Protein AF-A0A3D4PEA5-F1 (afdb_monomer_lite)

Secondary structure (DSSP, 8-state):
--------TT---HHHHHHHHHTTSSPPPSSS-HHHHHHHHHHHHHHHHHHHHHHHHHHHHHHHHHHHHH--

pLDDT: mean 85.55, std 18.85, range [35.53, 98.25]

Foldseek 3Di:
DDPDPDDDPDPPPLLVVLLCVLVVVDPQDPPDDPVSSVVSVVNVVVNNVVVVVVVVVVVVVVVVVVVVVVVD

Sequence (72 aa):
MSDHDSQSTGSVDLRKLSQLIANGEHPFPTEIDHESQLRLAILVRQHRCDSLMDLIAKQIASDIYQQHNRLY

Structure (mmCIF, N/CA/C/O backbone):
data_AF-A0A3D4PEA5-F1
#
_entry.id   AF-A0A3D4PEA5-F1
#
loop_
_atom_site.group_PDB
_atom_site.id
_atom_site.type_symbol
_atom_site.label_atom_id
_atom_site.label_alt_id
_atom_site.label_comp_id
_atom_site.label_asym_id
_atom_site.label_entit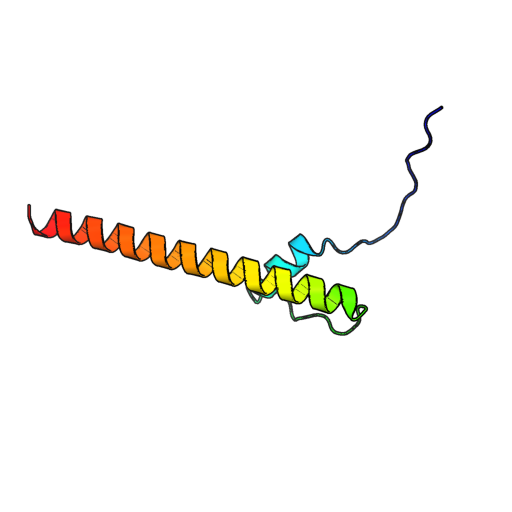y_id
_atom_site.label_seq_id
_atom_site.pdbx_PDB_ins_code
_atom_site.Cartn_x
_atom_site.Cartn_y
_atom_site.Cartn_z
_atom_site.occupancy
_atom_site.B_iso_or_equiv
_atom_site.auth_seq_id
_atom_site.auth_comp_id
_atom_site.auth_asym_id
_atom_site.auth_atom_id
_atom_site.pdbx_PDB_model_num
ATOM 1 N N . MET A 1 1 ? 10.869 35.036 -23.129 1.00 35.53 1 MET A N 1
ATOM 2 C CA . MET A 1 1 ? 11.676 33.858 -23.500 1.00 35.53 1 MET A CA 1
ATOM 3 C C . MET A 1 1 ? 11.162 32.727 -22.646 1.00 35.53 1 MET A C 1
ATOM 5 O O . MET A 1 1 ? 11.382 32.740 -21.443 1.00 35.53 1 MET A O 1
ATOM 9 N N . SER A 1 2 ? 10.327 31.893 -23.255 1.00 40.75 2 SER A N 1
ATOM 10 C CA . SER A 1 2 ? 9.583 30.822 -22.603 1.00 40.75 2 SER A CA 1
ATOM 11 C C . SER A 1 2 ? 10.110 29.519 -23.176 1.00 40.75 2 SER A C 1
ATOM 13 O O . SER A 1 2 ? 9.670 29.112 -24.242 1.00 40.75 2 SER A O 1
ATOM 15 N N . ASP A 1 3 ? 11.067 28.910 -22.487 1.00 45.28 3 ASP A N 1
ATOM 16 C CA . ASP A 1 3 ? 11.597 27.594 -22.834 1.00 45.28 3 ASP A CA 1
ATOM 17 C C . ASP A 1 3 ? 11.364 26.676 -21.636 1.00 45.28 3 ASP A C 1
ATOM 19 O O . ASP A 1 3 ? 12.216 26.566 -20.755 1.00 45.28 3 ASP A O 1
ATOM 23 N N . HIS A 1 4 ? 10.174 26.074 -21.544 1.00 51.78 4 HIS A N 1
ATOM 24 C CA . HIS A 1 4 ? 9.964 24.977 -20.598 1.00 51.78 4 HIS A CA 1
ATOM 25 C C . HIS A 1 4 ? 8.871 23.972 -20.982 1.00 51.78 4 HIS A C 1
ATOM 27 O O . HIS A 1 4 ? 8.289 23.354 -20.101 1.00 51.78 4 HIS A O 1
ATOM 33 N N . ASP A 1 5 ? 8.646 23.729 -22.275 1.00 46.38 5 ASP A N 1
ATOM 34 C CA . ASP A 1 5 ? 7.778 22.634 -22.733 1.00 46.38 5 ASP A CA 1
ATOM 35 C C . ASP A 1 5 ? 8.579 21.599 -23.531 1.00 46.38 5 ASP A C 1
ATOM 37 O O . ASP A 1 5 ? 8.335 21.330 -24.706 1.00 46.38 5 ASP A O 1
ATOM 41 N N . SER A 1 6 ? 9.557 20.985 -22.863 1.00 49.34 6 SER A N 1
ATOM 42 C CA . SER A 1 6 ? 10.113 19.709 -23.312 1.00 49.34 6 SER A CA 1
ATOM 43 C C . SER A 1 6 ? 9.177 18.592 -22.860 1.00 49.34 6 SER A C 1
ATOM 45 O O . SER A 1 6 ? 9.240 18.120 -21.725 1.00 49.34 6 SER A O 1
ATOM 47 N N . GLN A 1 7 ? 8.300 18.174 -23.770 1.00 53.44 7 GLN A N 1
ATOM 48 C CA . GLN A 1 7 ? 7.634 16.877 -23.724 1.00 53.44 7 GLN A CA 1
ATOM 49 C C . GLN A 1 7 ? 8.659 15.769 -23.425 1.00 53.44 7 GLN A C 1
ATOM 51 O O . GLN A 1 7 ? 9.572 15.536 -24.212 1.00 53.44 7 GLN A O 1
ATOM 56 N N . SER A 1 8 ? 8.472 15.049 -22.316 1.00 41.78 8 SER A N 1
ATOM 57 C CA . SER A 1 8 ? 9.019 13.703 -22.141 1.00 41.78 8 SER A CA 1
ATOM 58 C C . SER A 1 8 ? 7.857 12.750 -21.874 1.00 41.78 8 SER A C 1
ATOM 60 O O . SER A 1 8 ? 7.169 12.801 -20.856 1.00 41.78 8 SER A O 1
ATOM 62 N N . THR A 1 9 ? 7.590 11.946 -22.887 1.00 41.97 9 THR A N 1
ATOM 63 C CA . THR A 1 9 ? 6.585 10.895 -23.007 1.00 41.97 9 THR A CA 1
ATOM 64 C C . THR A 1 9 ? 6.670 9.855 -21.882 1.00 41.97 9 THR A C 1
ATOM 66 O O . THR A 1 9 ? 7.729 9.279 -21.663 1.00 41.97 9 THR A O 1
ATOM 69 N N . GLY A 1 10 ? 5.547 9.535 -21.230 1.00 43.97 10 GLY A N 1
ATOM 70 C CA . GLY A 1 10 ? 5.353 8.224 -20.589 1.00 43.97 10 GLY A CA 1
ATOM 71 C C . GLY A 1 10 ? 6.109 7.939 -19.287 1.00 43.97 10 GLY A C 1
ATOM 72 O O . GLY A 1 10 ? 6.360 6.775 -18.991 1.00 43.97 10 GLY A O 1
ATOM 73 N N . SER A 1 11 ? 6.451 8.954 -18.489 1.00 50.28 11 SER A N 1
ATOM 74 C CA . SER A 1 11 ? 6.847 8.743 -17.089 1.00 50.28 11 SER A CA 1
ATOM 75 C C . SER A 1 11 ? 5.689 8.064 -16.347 1.00 50.28 11 SER A C 1
ATOM 77 O O . SER A 1 11 ? 4.685 8.702 -16.025 1.00 50.28 11 SER A O 1
ATOM 79 N N . VAL A 1 12 ? 5.775 6.747 -16.146 1.00 62.03 12 VAL A N 1
ATOM 80 C CA . VAL A 1 12 ? 4.841 6.030 -15.278 1.00 62.03 12 VAL A CA 1
ATOM 81 C C . VAL A 1 12 ? 4.952 6.675 -13.907 1.00 62.03 12 VAL A C 1
ATOM 83 O O . VAL 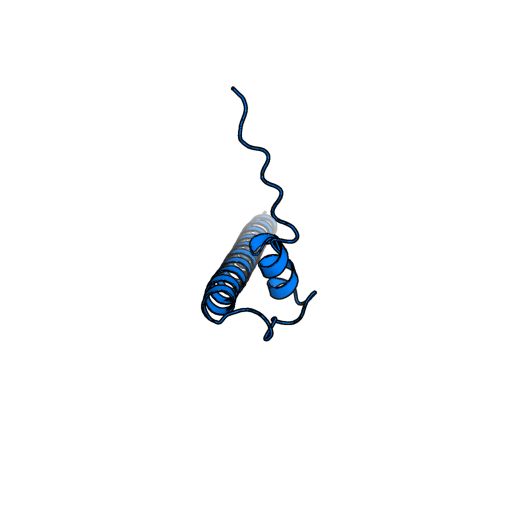A 1 12 ? 6.008 6.613 -13.280 1.00 62.03 12 VAL A O 1
ATOM 86 N N . ASP A 1 13 ? 3.878 7.321 -13.457 1.00 87.00 13 ASP A N 1
ATOM 87 C CA . ASP A 1 13 ? 3.826 7.909 -12.126 1.00 87.00 13 ASP A CA 1
ATOM 88 C C . ASP A 1 13 ? 4.024 6.789 -11.093 1.00 87.00 13 ASP A C 1
ATOM 90 O O . ASP A 1 13 ? 3.101 6.036 -10.770 1.00 87.00 13 ASP A O 1
ATOM 94 N N . LEU A 1 14 ? 5.262 6.661 -10.605 1.00 85.88 14 LEU A N 1
ATOM 95 C CA . LEU A 1 14 ? 5.683 5.634 -9.656 1.00 85.88 14 LEU A CA 1
ATOM 96 C C . LEU A 1 14 ? 4.828 5.664 -8.392 1.00 85.88 14 LEU A C 1
ATOM 98 O O . LEU A 1 14 ? 4.614 4.620 -7.779 1.00 85.88 14 LEU A O 1
ATOM 102 N N . ARG A 1 15 ? 4.299 6.836 -8.017 1.00 89.62 15 ARG A N 1
ATOM 103 C CA . ARG A 1 15 ? 3.396 6.960 -6.875 1.00 89.62 15 ARG A CA 1
ATOM 104 C C . ARG A 1 15 ? 2.073 6.267 -7.174 1.00 89.62 15 ARG A C 1
ATOM 106 O O . ARG A 1 15 ? 1.674 5.391 -6.408 1.00 89.62 15 ARG A O 1
ATOM 113 N N . LYS A 1 16 ? 1.433 6.584 -8.300 1.00 92.81 16 LYS A N 1
ATOM 114 C CA . LYS A 1 16 ? 0.192 5.917 -8.717 1.00 92.81 16 LYS A CA 1
ATOM 115 C C . LYS A 1 16 ? 0.386 4.408 -8.891 1.00 92.81 16 LYS A C 1
ATOM 117 O O . LYS A 1 16 ? -0.425 3.628 -8.400 1.00 92.81 16 LYS A O 1
ATOM 122 N N . LEU A 1 17 ? 1.479 3.988 -9.528 1.00 94.00 17 LEU A N 1
ATOM 123 C CA . LEU A 1 17 ? 1.788 2.569 -9.706 1.00 94.00 17 LEU A CA 1
ATOM 124 C C . LEU A 1 17 ? 2.006 1.859 -8.361 1.00 94.00 17 LEU A C 1
ATOM 126 O O . LEU A 1 17 ? 1.487 0.763 -8.157 1.00 94.00 17 LEU A O 1
ATOM 130 N N . SER A 1 18 ? 2.717 2.492 -7.422 1.00 95.56 18 SER A N 1
ATOM 131 C CA . SER A 1 18 ? 2.931 1.930 -6.083 1.00 95.56 18 SER A CA 1
ATOM 132 C C . SER A 1 18 ? 1.620 1.676 -5.342 1.00 95.56 18 SER A C 1
ATOM 134 O O . SER A 1 18 ? 1.493 0.651 -4.680 1.00 95.56 18 SER A O 1
ATOM 136 N N . GLN A 1 19 ? 0.627 2.554 -5.503 1.00 96.12 19 GLN A N 1
ATOM 137 C CA . GLN A 1 19 ? -0.685 2.405 -4.881 1.00 96.12 19 GLN A CA 1
ATOM 138 C C . GLN A 1 19 ? -1.466 1.223 -5.468 1.00 96.12 19 GLN A C 1
ATOM 140 O O . GLN A 1 19 ? -1.952 0.381 -4.716 1.00 96.12 19 GLN A O 1
ATOM 145 N N . LEU A 1 20 ? -1.507 1.100 -6.798 1.00 96.56 20 LEU A N 1
ATOM 146 C CA . LEU A 1 20 ? -2.153 -0.029 -7.480 1.00 96.56 20 LEU A CA 1
ATOM 147 C C . LEU A 1 20 ? -1.531 -1.372 -7.062 1.00 96.56 20 LEU A C 1
ATOM 149 O O . LEU A 1 20 ? -2.239 -2.329 -6.754 1.00 96.56 20 LEU A O 1
ATOM 153 N N . ILE A 1 21 ? -0.200 -1.441 -6.979 1.00 96.62 21 ILE A N 1
ATOM 154 C CA . ILE A 1 21 ? 0.507 -2.644 -6.515 1.00 96.62 21 ILE A CA 1
ATOM 155 C C . ILE A 1 21 ? 0.251 -2.903 -5.026 1.00 96.62 21 ILE A C 1
ATOM 157 O O . ILE A 1 21 ? 0.066 -4.049 -4.601 1.00 96.62 21 ILE A O 1
ATOM 161 N N . ALA A 1 22 ? 0.251 -1.853 -4.202 1.00 96.62 22 ALA A N 1
ATOM 162 C CA . ALA A 1 22 ? 0.001 -1.977 -2.773 1.00 96.62 22 ALA A CA 1
ATOM 163 C C . ALA A 1 22 ? -1.381 -2.577 -2.493 1.00 96.62 22 ALA A C 1
ATOM 165 O O . ALA A 1 22 ? -1.468 -3.449 -1.627 1.00 96.62 22 ALA A O 1
ATOM 166 N N . ASN A 1 23 ? -2.388 -2.185 -3.279 1.00 96.38 23 ASN A N 1
ATOM 167 C CA . ASN A 1 23 ? -3.762 -2.684 -3.222 1.00 96.38 23 ASN A CA 1
ATOM 168 C C . ASN A 1 23 ? -3.960 -4.063 -3.879 1.00 96.38 23 ASN A C 1
ATOM 170 O O . ASN A 1 23 ? -5.038 -4.641 -3.773 1.00 96.38 23 ASN A O 1
ATOM 174 N N . GLY A 1 24 ? -2.943 -4.605 -4.558 1.00 95.19 24 GLY A N 1
ATOM 175 C CA . GLY A 1 24 ? -3.048 -5.874 -5.287 1.00 95.19 24 GLY A CA 1
ATOM 176 C C . GLY A 1 24 ? -3.783 -5.771 -6.628 1.00 95.19 24 GLY A C 1
ATOM 177 O O . GLY A 1 24 ? -4.116 -6.794 -7.218 1.00 95.19 24 GLY A O 1
ATOM 178 N N . GLU A 1 25 ? -4.014 -4.556 -7.124 1.00 96.44 25 GLU A N 1
ATOM 179 C CA . GLU A 1 25 ? -4.679 -4.282 -8.404 1.00 96.44 25 GLU A CA 1
ATOM 180 C C . GLU A 1 25 ? -3.725 -4.441 -9.598 1.00 96.44 25 GLU A C 1
ATOM 182 O O . GLU A 1 25 ? -4.165 -4.609 -10.733 1.00 96.44 25 GLU A O 1
ATOM 187 N N . HIS A 1 26 ? -2.412 -4.390 -9.351 1.00 95.31 26 HIS A N 1
ATOM 188 C CA . HIS A 1 26 ? -1.384 -4.514 -10.380 1.00 95.31 26 HIS A CA 1
ATOM 189 C C . HIS A 1 26 ? -0.207 -5.384 -9.898 1.00 95.31 26 HIS A C 1
ATOM 191 O O . HIS A 1 26 ? 0.209 -5.256 -8.742 1.00 95.31 26 HIS A O 1
ATOM 197 N N . PRO A 1 27 ? 0.374 -6.254 -10.750 1.00 95.31 27 PRO A N 1
ATOM 198 C CA . PRO A 1 27 ? 1.575 -7.011 -10.399 1.00 95.31 27 PRO A CA 1
ATOM 199 C C . PRO A 1 27 ? 2.807 -6.104 -10.263 1.00 95.31 27 PRO A C 1
ATOM 201 O O . PRO A 1 27 ? 2.865 -5.005 -10.817 1.00 95.31 27 PRO A O 1
ATOM 204 N N . PHE A 1 28 ? 3.826 -6.574 -9.544 1.00 94.00 28 PHE A N 1
ATOM 205 C CA . PHE A 1 28 ? 5.089 -5.845 -9.433 1.00 94.00 28 PHE A CA 1
ATOM 206 C C . PHE A 1 28 ? 5.867 -5.909 -10.766 1.00 94.00 28 PHE A C 1
ATOM 208 O O . PHE A 1 28 ? 6.087 -7.015 -11.263 1.00 94.00 28 PHE A O 1
ATOM 215 N N . PRO A 1 29 ? 6.281 -4.775 -11.361 1.00 92.56 29 PRO A N 1
ATOM 216 C CA . PRO A 1 29 ? 6.953 -4.762 -12.659 1.00 92.56 29 PRO A CA 1
ATOM 217 C C . PRO A 1 29 ? 8.405 -5.245 -12.557 1.00 92.56 29 PRO A C 1
ATOM 219 O O . PRO A 1 29 ? 9.147 -4.835 -11.666 1.00 92.56 29 PRO A O 1
ATOM 222 N N . THR A 1 30 ? 8.825 -6.071 -13.515 1.00 91.56 30 THR A N 1
ATOM 223 C CA . THR A 1 30 ? 10.199 -6.601 -13.622 1.00 91.56 30 THR A CA 1
ATOM 224 C C . THR A 1 30 ? 10.987 -6.021 -14.798 1.00 91.56 30 THR A C 1
ATOM 226 O O . THR A 1 30 ? 12.195 -6.215 -14.880 1.00 91.56 30 THR A O 1
ATOM 229 N N . GLU A 1 31 ? 10.319 -5.292 -15.693 1.00 92.44 31 GLU A N 1
ATOM 230 C CA . GLU A 1 31 ? 10.8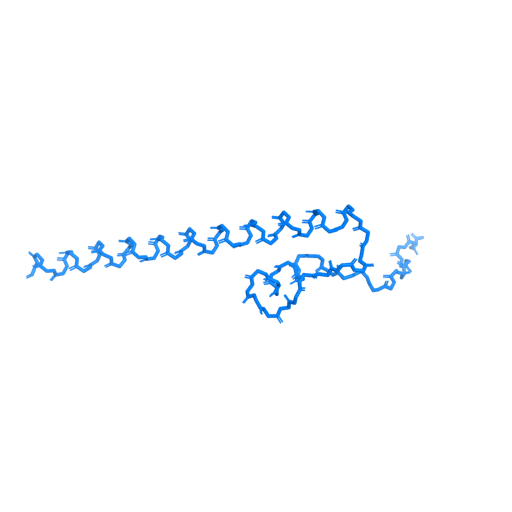81 -4.781 -16.954 1.00 92.44 31 GLU A CA 1
ATOM 231 C C . GLU A 1 31 ? 11.495 -3.375 -16.828 1.00 92.44 31 GLU A C 1
ATOM 233 O O . GLU A 1 31 ? 12.078 -2.864 -17.781 1.00 92.44 31 GLU A O 1
ATOM 238 N N . ILE A 1 32 ? 11.377 -2.739 -15.658 1.00 90.44 32 ILE A N 1
ATOM 239 C CA . ILE A 1 32 ? 11.986 -1.431 -15.370 1.00 90.44 32 ILE A CA 1
ATOM 240 C C . ILE A 1 32 ? 13.378 -1.600 -14.751 1.00 90.44 32 ILE A C 1
ATOM 242 O O . ILE A 1 32 ? 13.706 -2.666 -14.225 1.00 90.44 32 ILE A O 1
ATOM 246 N N . ASP A 1 33 ? 14.190 -0.544 -14.778 1.00 93.56 33 ASP A N 1
ATOM 247 C CA . ASP A 1 33 ? 15.532 -0.558 -14.199 1.00 93.56 33 ASP A CA 1
ATOM 2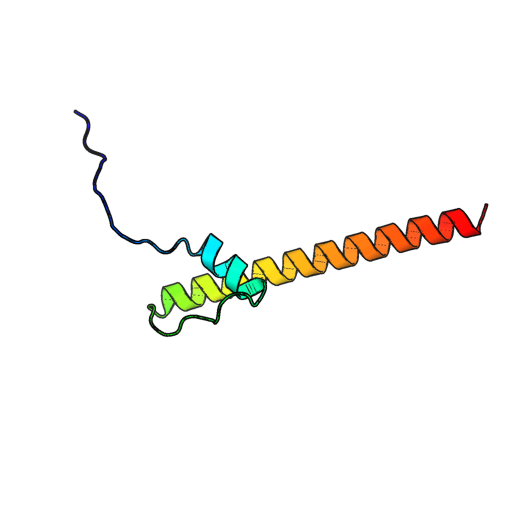48 C C . ASP A 1 33 ? 15.515 -0.839 -12.684 1.00 93.56 33 ASP A C 1
ATOM 250 O O . ASP A 1 33 ? 14.544 -0.559 -11.976 1.00 93.56 33 ASP A O 1
ATOM 254 N N . HIS A 1 34 ? 16.612 -1.402 -12.177 1.00 93.75 34 HIS A N 1
ATOM 255 C CA . HIS A 1 34 ? 16.700 -1.851 -10.787 1.00 93.75 34 HIS A CA 1
ATOM 256 C C . HIS A 1 34 ? 16.490 -0.720 -9.767 1.00 93.75 34 HIS A C 1
ATOM 258 O O . HIS A 1 34 ? 15.898 -0.946 -8.710 1.00 93.75 34 HIS A O 1
ATOM 264 N N . GLU A 1 35 ? 16.936 0.501 -10.075 1.00 94.31 35 GLU A N 1
ATOM 265 C CA . GLU A 1 35 ? 16.759 1.645 -9.183 1.00 94.31 35 GLU A CA 1
ATOM 266 C C . GLU A 1 35 ? 15.276 2.027 -9.075 1.00 94.31 35 GLU A C 1
ATOM 268 O O . GLU A 1 35 ? 14.757 2.207 -7.968 1.00 94.31 35 GLU A O 1
ATOM 273 N N . SER A 1 36 ? 14.564 2.071 -10.201 1.00 92.62 36 SER A N 1
ATOM 274 C CA . SER A 1 36 ? 13.118 2.287 -10.238 1.00 92.62 36 SER A CA 1
ATOM 275 C C . SER A 1 36 ? 12.349 1.175 -9.525 1.00 92.62 36 SER A C 1
ATOM 277 O O . SER A 1 36 ? 11.418 1.475 -8.776 1.00 92.62 36 SER A O 1
ATOM 279 N N . GLN A 1 37 ? 12.756 -0.093 -9.676 1.00 94.06 37 GLN A N 1
ATOM 280 C CA . GLN A 1 37 ? 12.168 -1.209 -8.919 1.00 94.06 37 GLN A CA 1
ATOM 281 C C . GLN A 1 37 ? 12.342 -1.014 -7.411 1.00 94.06 37 GLN A C 1
ATOM 283 O O . GLN A 1 37 ? 11.382 -1.157 -6.654 1.00 94.06 37 GLN A O 1
ATOM 288 N N . LEU A 1 38 ? 13.541 -0.645 -6.955 1.00 96.00 38 LEU A N 1
ATOM 289 C CA . LEU A 1 38 ? 13.805 -0.420 -5.535 1.00 96.00 38 LEU A CA 1
ATOM 290 C C . LEU A 1 38 ? 12.967 0.741 -4.984 1.00 96.00 38 LEU A C 1
ATOM 292 O O . LEU A 1 38 ? 12.318 0.596 -3.944 1.00 96.00 38 LEU A O 1
ATOM 296 N N . ARG A 1 39 ? 12.927 1.875 -5.696 1.00 95.25 39 ARG A N 1
ATOM 297 C CA . ARG A 1 39 ? 12.090 3.031 -5.329 1.00 95.25 39 ARG A CA 1
ATOM 298 C C . ARG A 1 39 ? 10.613 2.640 -5.249 1.00 95.25 39 ARG A C 1
ATOM 300 O O . ARG A 1 39 ? 9.938 2.990 -4.281 1.00 95.25 39 ARG A O 1
ATOM 307 N N . LEU A 1 40 ? 10.125 1.869 -6.219 1.00 95.62 40 LEU A N 1
ATOM 308 C CA . LEU A 1 40 ? 8.751 1.377 -6.246 1.00 95.62 40 LEU A CA 1
ATOM 309 C C . LEU A 1 40 ? 8.452 0.445 -5.065 1.00 95.62 40 LEU A C 1
ATOM 311 O O . LEU A 1 40 ? 7.426 0.605 -4.409 1.00 95.62 40 LEU A O 1
ATOM 315 N N . ALA A 1 41 ? 9.356 -0.483 -4.740 1.00 96.56 41 ALA A N 1
ATOM 316 C CA . ALA A 1 41 ? 9.207 -1.390 -3.603 1.00 96.56 41 ALA A CA 1
ATOM 317 C C . ALA A 1 41 ? 9.114 -0.638 -2.266 1.00 96.56 41 ALA A C 1
ATOM 319 O O . ALA A 1 41 ? 8.284 -0.982 -1.420 1.00 96.56 41 ALA A O 1
ATOM 320 N N . ILE A 1 42 ? 9.922 0.413 -2.087 1.00 97.75 42 ILE A N 1
ATOM 321 C CA . ILE A 1 42 ? 9.869 1.278 -0.901 1.00 97.75 42 ILE A CA 1
ATOM 322 C C . ILE A 1 42 ? 8.503 1.968 -0.801 1.00 97.75 42 ILE A C 1
ATOM 324 O O . ILE A 1 42 ? 7.880 1.926 0.260 1.00 97.75 42 ILE A O 1
ATOM 328 N N . LEU A 1 43 ? 8.006 2.544 -1.900 1.00 97.19 43 LEU A N 1
ATOM 329 C CA . LEU A 1 43 ? 6.700 3.211 -1.928 1.00 97.19 43 LEU A CA 1
ATOM 330 C C . LEU A 1 43 ? 5.542 2.242 -1.647 1.00 97.19 43 LEU A C 1
ATOM 332 O O . LEU A 1 43 ? 4.666 2.549 -0.841 1.00 97.19 43 LEU A O 1
ATOM 336 N N . VAL A 1 44 ? 5.566 1.047 -2.247 1.00 97.81 44 VAL A N 1
ATOM 337 C CA . VAL A 1 44 ? 4.573 -0.012 -1.994 1.00 97.81 44 VAL A CA 1
ATOM 338 C C . VAL A 1 44 ? 4.566 -0.403 -0.517 1.00 97.81 44 VAL A C 1
ATOM 340 O O . VAL A 1 44 ? 3.500 -0.526 0.090 1.00 97.81 44 VAL A O 1
ATOM 343 N N . ARG A 1 45 ? 5.751 -0.592 0.079 1.00 97.94 45 ARG A N 1
ATOM 344 C CA . ARG A 1 45 ? 5.880 -0.925 1.501 1.00 97.94 45 ARG A CA 1
ATOM 345 C C . ARG A 1 45 ? 5.310 0.184 2.381 1.00 97.94 45 ARG A C 1
ATOM 347 O O . ARG A 1 45 ? 4.537 -0.128 3.282 1.00 97.94 45 ARG A O 1
ATOM 354 N N . GLN A 1 46 ? 5.654 1.440 2.102 1.00 97.75 46 GLN A N 1
ATOM 355 C CA . GLN A 1 46 ? 5.153 2.593 2.849 1.00 97.75 46 GLN A CA 1
ATOM 356 C C . GLN A 1 46 ? 3.622 2.649 2.813 1.00 97.75 46 GLN A C 1
ATOM 358 O O . GLN A 1 46 ? 2.993 2.665 3.864 1.00 97.75 46 GLN A O 1
ATOM 363 N N . HIS A 1 47 ? 3.019 2.550 1.623 1.00 97.06 47 HIS A N 1
ATOM 364 C CA . HIS A 1 47 ? 1.562 2.587 1.469 1.00 97.06 47 HIS A CA 1
ATOM 365 C C . HIS A 1 47 ? 0.856 1.470 2.254 1.00 97.06 47 HIS A C 1
ATOM 367 O O . HIS A 1 47 ? -0.182 1.695 2.880 1.00 97.06 47 HIS A O 1
ATOM 373 N N . ARG A 1 48 ? 1.414 0.252 2.251 1.00 97.50 48 ARG A N 1
ATOM 374 C CA . ARG A 1 48 ? 0.867 -0.874 3.027 1.00 97.50 48 ARG A CA 1
ATOM 375 C C . ARG A 1 48 ? 0.990 -0.653 4.533 1.00 97.50 48 ARG A C 1
ATOM 377 O O . ARG A 1 48 ? 0.056 -0.980 5.259 1.00 97.50 48 ARG A O 1
ATOM 384 N N . CYS A 1 49 ? 2.112 -0.103 4.996 1.00 98.19 49 CYS A N 1
ATOM 385 C CA . CYS A 1 49 ? 2.295 0.259 6.399 1.00 98.19 49 CYS A CA 1
ATOM 386 C C . CYS A 1 49 ? 1.285 1.324 6.838 1.00 98.19 49 CYS A C 1
ATOM 388 O O . CYS A 1 49 ? 0.613 1.121 7.846 1.00 98.19 49 CYS A O 1
ATOM 390 N N . ASP A 1 50 ? 1.125 2.395 6.061 1.00 97.12 50 ASP A N 1
ATOM 391 C CA . ASP A 1 50 ? 0.174 3.470 6.363 1.00 97.12 50 ASP A CA 1
ATOM 392 C C . ASP A 1 50 ? -1.265 2.931 6.412 1.00 97.12 50 ASP A C 1
ATOM 394 O O . ASP A 1 50 ? -1.985 3.146 7.385 1.00 97.12 50 ASP A O 1
ATOM 398 N N . SER A 1 51 ? -1.647 2.110 5.427 1.00 96.69 51 SER A N 1
ATOM 399 C CA . SER A 1 51 ? -2.970 1.468 5.383 1.00 96.69 51 SER A CA 1
ATOM 400 C C . SER A 1 51 ? -3.229 0.567 6.597 1.00 96.69 51 SER A C 1
ATOM 402 O O . SER A 1 51 ? -4.329 0.558 7.147 1.00 96.69 51 SER A O 1
ATOM 404 N N . LEU A 1 52 ? -2.224 -0.200 7.030 1.00 97.50 52 LEU A N 1
ATOM 405 C CA . LEU A 1 52 ? -2.335 -1.059 8.208 1.00 97.50 52 LEU A CA 1
ATOM 406 C C . LEU A 1 52 ? -2.504 -0.232 9.488 1.00 97.50 52 LEU A C 1
ATOM 408 O O . LEU A 1 52 ? -3.348 -0.564 10.320 1.00 97.50 52 LEU A O 1
ATOM 412 N N . MET A 1 53 ? -1.730 0.843 9.638 1.00 98.19 53 MET A N 1
ATOM 413 C CA . MET A 1 53 ? -1.829 1.733 10.795 1.00 98.19 53 MET A CA 1
ATOM 414 C C . MET A 1 53 ? -3.201 2.405 10.873 1.00 98.19 53 MET A C 1
ATOM 416 O O . MET A 1 53 ? -3.791 2.444 11.953 1.00 98.19 53 MET A O 1
ATOM 420 N N . ASP A 1 54 ? -3.753 2.839 9.740 1.00 97.75 54 ASP A N 1
ATOM 421 C CA . ASP A 1 54 ? -5.107 3.392 9.667 1.00 97.75 54 ASP A CA 1
ATOM 422 C C . ASP A 1 54 ? -6.178 2.376 10.085 1.00 97.75 54 ASP A C 1
ATOM 424 O O . ASP A 1 54 ? -7.126 2.721 10.795 1.00 97.75 54 ASP A O 1
ATOM 428 N N . LEU A 1 55 ? -6.045 1.113 9.668 1.00 97.88 55 LEU A N 1
ATOM 429 C CA . LEU A 1 55 ? -6.969 0.046 10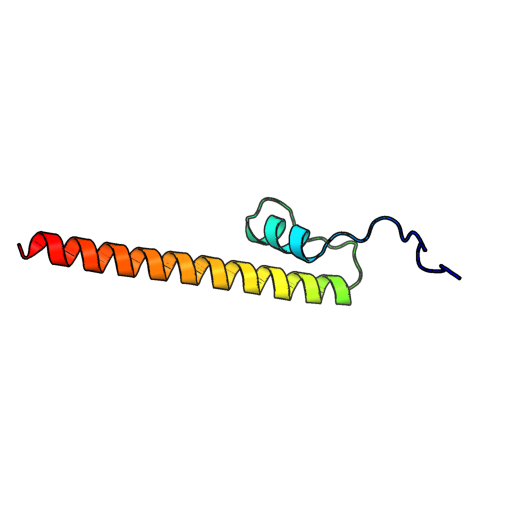.067 1.00 97.88 55 LEU A CA 1
ATOM 430 C C . LEU A 1 55 ? -6.893 -0.240 11.569 1.00 97.88 55 LEU A C 1
ATOM 432 O O . LEU A 1 55 ? -7.931 -0.342 12.223 1.00 97.88 55 LEU A O 1
ATOM 436 N N . ILE A 1 56 ? -5.683 -0.319 12.124 1.00 98.25 56 ILE A N 1
ATOM 437 C CA . ILE A 1 56 ? -5.474 -0.509 13.564 1.00 98.25 56 ILE A CA 1
ATOM 438 C C . ILE A 1 56 ? -6.080 0.661 14.345 1.00 98.25 56 ILE A C 1
ATOM 440 O O . ILE A 1 56 ? -6.818 0.441 15.304 1.00 98.25 56 ILE A O 1
ATOM 444 N N . ALA A 1 57 ? -5.832 1.901 13.916 1.00 98.19 57 ALA A N 1
ATOM 445 C CA . ALA A 1 57 ? -6.384 3.088 14.560 1.00 98.19 57 ALA A CA 1
ATOM 446 C C . ALA A 1 57 ? -7.923 3.081 14.555 1.00 98.19 57 ALA A C 1
ATOM 448 O O . ALA A 1 57 ? -8.545 3.352 15.584 1.00 98.19 57 ALA A O 1
ATOM 449 N N . LYS A 1 58 ? -8.547 2.710 13.428 1.00 97.81 58 LYS A N 1
ATOM 450 C CA . LYS A 1 58 ? -10.009 2.561 13.322 1.00 97.81 58 LYS A CA 1
ATOM 451 C C . LYS A 1 58 ? -10.549 1.475 14.248 1.00 97.81 58 LYS A C 1
ATOM 453 O O . LYS A 1 58 ? -11.579 1.693 14.884 1.00 97.81 58 LYS A O 1
ATOM 458 N N . GLN A 1 59 ? -9.858 0.339 14.350 1.00 97.62 59 GLN A N 1
ATOM 459 C CA . GLN A 1 59 ? -10.259 -0.740 15.250 1.00 97.62 59 GLN A CA 1
ATOM 460 C C . GLN A 1 59 ? -10.211 -0.287 16.713 1.00 97.62 59 GLN A C 1
ATOM 462 O O . GLN A 1 59 ? -11.195 -0.444 17.429 1.00 97.62 59 GLN A O 1
ATOM 467 N N . ILE A 1 60 ? -9.119 0.363 17.129 1.00 97.19 60 ILE A N 1
ATOM 468 C CA . ILE A 1 60 ? -8.973 0.910 18.486 1.00 97.19 60 ILE A CA 1
ATOM 469 C C . ILE A 1 60 ? -10.090 1.919 18.788 1.00 97.19 60 ILE A C 1
ATOM 471 O O . ILE A 1 60 ? -10.721 1.844 19.840 1.00 97.19 60 ILE A O 1
ATOM 475 N N . ALA A 1 61 ? -10.371 2.845 17.866 1.00 96.62 61 ALA A N 1
ATOM 476 C CA . ALA A 1 61 ? -11.430 3.837 18.044 1.00 96.62 61 ALA A CA 1
ATOM 477 C C . ALA A 1 61 ? -12.821 3.190 18.177 1.00 96.62 61 ALA A C 1
ATOM 479 O O . ALA A 1 61 ? -13.608 3.584 19.040 1.00 96.62 61 ALA A O 1
ATOM 480 N N . SER A 1 62 ? -13.111 2.176 17.353 1.00 96.50 62 SER A N 1
ATOM 481 C CA . SER A 1 62 ? -14.351 1.398 17.436 1.00 96.50 62 SER A CA 1
ATOM 482 C C . SER A 1 62 ? -14.477 0.677 18.779 1.00 96.50 62 SER A C 1
ATOM 484 O O . SER A 1 62 ? -15.538 0.722 19.401 1.00 96.50 62 SER A O 1
ATOM 486 N N . ASP A 1 63 ? -13.402 0.050 19.254 1.00 96.25 63 ASP A N 1
ATOM 487 C CA . ASP A 1 63 ? -13.404 -0.695 20.514 1.00 96.25 63 ASP A CA 1
ATOM 488 C C . ASP A 1 63 ? -13.633 0.232 21.717 1.00 96.25 63 ASP A C 1
ATOM 490 O O . ASP A 1 63 ? -14.463 -0.075 22.576 1.00 96.25 63 ASP A O 1
ATOM 494 N N . ILE A 1 64 ? -12.980 1.401 21.745 1.00 95.25 64 ILE A N 1
ATOM 495 C CA . ILE A 1 64 ? -13.191 2.426 22.782 1.00 95.25 64 ILE A CA 1
ATOM 496 C C . ILE A 1 64 ? -14.659 2.878 22.803 1.00 95.25 64 ILE A C 1
ATOM 498 O O . ILE A 1 64 ? -15.276 2.944 23.868 1.00 95.25 64 ILE A O 1
ATOM 502 N N . TYR A 1 65 ? -15.240 3.153 21.633 1.00 95.06 65 TYR A N 1
ATOM 503 C CA . TYR A 1 65 ? -16.635 3.583 21.519 1.00 95.06 65 TYR A CA 1
ATOM 504 C C . TYR A 1 65 ? -17.621 2.505 22.000 1.00 95.06 65 TYR A C 1
ATOM 506 O O . TYR A 1 65 ? -18.552 2.792 22.755 1.00 95.06 65 TYR A O 1
ATOM 514 N N . GLN A 1 66 ? -17.404 1.245 21.614 1.00 92.25 66 GLN A N 1
ATOM 515 C CA . GLN A 1 66 ? -18.253 0.130 22.039 1.00 92.25 66 GLN A CA 1
ATOM 516 C C . GLN A 1 66 ? -18.155 -0.145 23.542 1.00 92.25 66 GLN A C 1
ATOM 518 O O . GLN A 1 66 ? -19.169 -0.447 24.170 1.00 92.25 66 GLN A O 1
ATOM 523 N N . GLN A 1 67 ? -16.959 -0.046 24.128 1.00 89.50 67 GLN A N 1
ATOM 524 C CA . GLN A 1 67 ? -16.775 -0.188 25.573 1.00 89.50 67 GLN A CA 1
ATOM 525 C C . GLN A 1 67 ? -17.504 0.915 26.340 1.00 89.50 67 GLN A C 1
ATOM 527 O O . GLN A 1 67 ? -18.190 0.613 27.313 1.00 89.50 67 GLN A O 1
ATOM 532 N N . HIS A 1 68 ? -17.420 2.163 25.871 1.00 84.56 68 HIS A N 1
ATOM 533 C CA . HIS A 1 68 ? -18.148 3.278 26.467 1.00 84.56 68 HIS A CA 1
ATOM 534 C C . HIS A 1 68 ? -19.663 3.024 26.457 1.00 84.56 68 HIS A C 1
ATOM 536 O O . HIS A 1 68 ? -20.306 3.118 27.494 1.00 84.56 68 HIS A O 1
ATOM 542 N N . ASN A 1 69 ? -20.231 2.591 25.329 1.00 76.75 69 ASN A N 1
ATOM 543 C CA . ASN A 1 69 ? -21.667 2.303 25.221 1.00 76.75 69 ASN A CA 1
ATOM 544 C C . ASN A 1 69 ? -22.150 1.081 26.023 1.00 76.75 69 ASN A C 1
ATOM 546 O O . ASN A 1 69 ? -23.350 0.923 26.191 1.00 76.75 69 ASN A O 1
ATOM 550 N N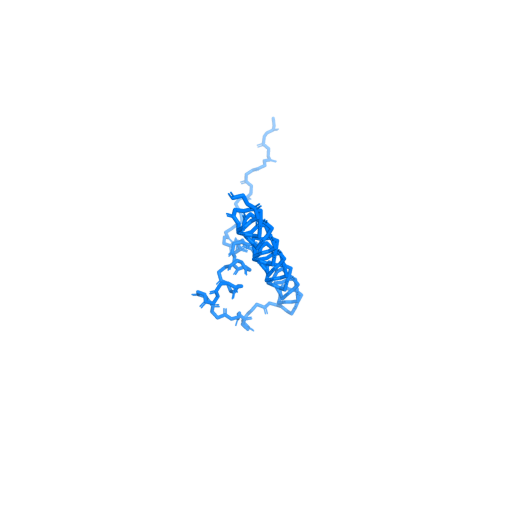 . ARG A 1 70 ? -21.260 0.186 26.473 1.00 74.06 70 ARG A N 1
ATOM 551 C CA . ARG A 1 70 ? -21.628 -0.948 27.346 1.00 74.06 70 ARG A CA 1
ATOM 552 C C . ARG A 1 70 ? -21.666 -0.579 28.829 1.00 74.06 70 ARG A C 1
ATOM 554 O O . ARG A 1 70 ? -22.200 -1.349 29.621 1.00 74.06 70 ARG A O 1
ATOM 561 N N . LEU A 1 71 ? -21.028 0.528 29.206 1.00 68.06 71 LEU A N 1
ATOM 562 C CA . LEU A 1 71 ? -20.901 0.987 30.592 1.00 68.06 71 LEU A CA 1
ATOM 563 C C . LEU A 1 71 ? -21.970 2.025 30.982 1.00 68.06 71 LEU A C 1
ATOM 565 O O . LEU A 1 71 ? -22.042 2.393 32.153 1.00 68.06 71 LEU A O 1
ATOM 569 N N . TYR A 1 72 ? -22.786 2.463 30.020 1.00 54.56 72 TYR A N 1
ATOM 570 C CA . TYR A 1 72 ? -23.959 3.325 30.187 1.00 54.56 72 TYR A CA 1
ATOM 571 C C . TYR A 1 72 ? -25.227 2.567 29.794 1.00 54.56 72 TYR A C 1
ATOM 573 O O . TYR A 1 72 ? -26.282 2.866 30.395 1.00 54.56 72 TYR A O 1
#

Radius of gyration: 20.21 Å; chains: 1; bounding box: 41×41×54 Å